Protein AF-A0A023SHE6-F1 (afdb_monomer_lite)

Foldseek 3Di:
DVVVVVVVVVVVVVVVPDPQDPVNLCVDPVNPVVVVVVVVLVCLVVVLCVVVCLVCQLVVCVVVVNPCSPVVSVVVVVVVVVVVVVCVVVCVVPPPVRSSVVVSVVSVVVVVVVVVVVD

Organism: NCBI:txid357696

pLDDT: mean 72.53, std 8.0, range [48.19, 88.25]

Secondary structure (DSSP, 8-state):
--HHHHHHHHHHHHHHS----HHHHHH-HHHHHHHHHHHHHHHHHHHTTHHHHHHHHHHHHHHTT-S-HHHHHHHHHHHHHHHHHHHHHHHHHH-HHHHHHHHHHHHHHHHHHHHHHH-

Radius of gyration: 20.84 Å; chains: 1; bounding box: 63×29×51 Å

Sequence (119 aa):
SSDLQEMKEESRQMMREKKVTIMELFRSPMYRQPILIAIVLQLSQQLSGINAVFYYSTSIFEKSGVEQPVYATIGSGVVNTAFTVVSLFVVERAGCRTLHLIGLAGMAGCAILMTKSLV

Structure (mmCIF, N/CA/C/O backbone):
data_AF-A0A023SHE6-F1
#
_entry.id   AF-A0A023SHE6-F1
#
loop_
_atom_site.group_PDB
_atom_site.id
_atom_site.type_symbol
_atom_site.label_atom_id
_atom_site.label_alt_id
_atom_site.label_comp_id
_atom_site.label_asym_id
_atom_site.label_entity_id
_atom_site.label_seq_id
_atom_site.pdbx_PDB_ins_code
_atom_site.Cartn_x
_atom_site.Cartn_y
_atom_site.Cartn_z
_atom_site.occupancy
_atom_site.B_iso_or_equiv
_atom_site.auth_seq_id
_atom_site.auth_comp_id
_atom_site.auth_asym_id
_atom_site.auth_atom_id
_atom_site.pdbx_PDB_model_num
ATOM 1 N N . SER A 1 1 ? -37.456 -6.192 -0.143 1.00 62.12 1 SER A N 1
ATOM 2 C CA . SER A 1 1 ? -38.130 -5.158 0.686 1.00 62.12 1 SER A CA 1
ATOM 3 C C . SER A 1 1 ? -37.610 -5.130 2.119 1.00 62.12 1 SER A C 1
ATOM 5 O O . SER A 1 1 ? -37.743 -4.091 2.752 1.00 62.12 1 SER A O 1
ATOM 7 N N . SER A 1 2 ? -36.973 -6.207 2.591 1.00 74.69 2 SER A N 1
ATOM 8 C CA . SER A 1 2 ? -36.309 -6.314 3.896 1.00 74.69 2 SER A CA 1
ATOM 9 C C . SER A 1 2 ? -34.957 -5.581 3.946 1.00 74.69 2 SER A C 1
ATOM 11 O O . SER A 1 2 ? -34.738 -4.790 4.854 1.00 74.69 2 SER A O 1
ATOM 13 N N . ASP A 1 3 ? -34.120 -5.703 2.909 1.00 79.31 3 ASP A N 1
ATOM 14 C CA . ASP A 1 3 ? -32.785 -5.065 2.843 1.00 79.31 3 ASP A CA 1
ATOM 15 C C . ASP A 1 3 ? -32.865 -3.531 2.882 1.00 79.31 3 ASP A C 1
ATOM 17 O O . ASP A 1 3 ? -32.036 -2.840 3.468 1.00 79.31 3 ASP A O 1
ATOM 21 N N . LEU A 1 4 ? -33.925 -2.973 2.284 1.00 80.31 4 LEU A N 1
ATOM 22 C CA . LEU A 1 4 ? -34.163 -1.530 2.270 1.00 80.31 4 LEU A CA 1
ATOM 23 C C . LEU A 1 4 ? -34.601 -0.997 3.644 1.00 80.31 4 LEU A C 1
ATOM 25 O O . LEU A 1 4 ? -34.385 0.179 3.946 1.00 80.31 4 LEU A O 1
ATOM 29 N N . GLN A 1 5 ? -35.242 -1.834 4.465 1.00 85.06 5 GLN A N 1
ATOM 30 C CA . GLN A 1 5 ? -35.559 -1.500 5.854 1.00 85.06 5 GLN A CA 1
ATOM 31 C C . GLN A 1 5 ? -34.310 -1.598 6.732 1.00 85.06 5 GLN A C 1
ATOM 33 O O . GLN A 1 5 ? -34.071 -0.675 7.509 1.00 85.06 5 GLN A O 1
ATOM 38 N N . GLU A 1 6 ? -33.482 -2.620 6.518 1.00 82.94 6 GLU A N 1
ATOM 39 C CA . GLU A 1 6 ? -32.222 -2.843 7.232 1.00 82.94 6 GLU A CA 1
ATOM 40 C C . GLU A 1 6 ? -31.217 -1.704 6.984 1.00 82.94 6 GLU A C 1
ATOM 42 O O . GLU A 1 6 ? -30.786 -1.047 7.930 1.00 82.94 6 GLU A O 1
ATOM 47 N N . MET A 1 7 ? -30.984 -1.311 5.723 1.00 73.44 7 MET A N 1
ATOM 48 C CA . MET A 1 7 ? -30.141 -0.147 5.383 1.00 73.44 7 MET A CA 1
ATOM 49 C C . MET A 1 7 ? -30.654 1.168 5.998 1.00 73.44 7 MET A C 1
ATOM 51 O O . MET A 1 7 ? -29.872 2.059 6.352 1.00 73.44 7 MET A O 1
ATOM 55 N N . LYS A 1 8 ? -31.982 1.325 6.124 1.00 81.50 8 LYS A N 1
ATOM 56 C CA . LYS A 1 8 ? -32.604 2.492 6.776 1.00 81.50 8 LYS A CA 1
ATOM 57 C C . LYS A 1 8 ? -32.432 2.465 8.292 1.00 81.50 8 LYS A C 1
ATOM 59 O O . LYS A 1 8 ? -32.378 3.528 8.911 1.00 81.50 8 LYS A O 1
ATOM 64 N N . GLU A 1 9 ? -32.403 1.289 8.901 1.00 81.88 9 GLU A N 1
ATOM 65 C CA . GLU A 1 9 ? -32.169 1.108 10.332 1.00 81.88 9 GLU A CA 1
ATOM 66 C C . GLU A 1 9 ? -30.702 1.312 10.696 1.00 81.88 9 GLU A C 1
ATOM 68 O O . GLU A 1 9 ? -30.439 2.102 11.602 1.00 81.88 9 GLU A O 1
ATOM 73 N N . GLU A 1 10 ? -29.763 0.762 9.925 1.00 73.25 10 GLU A N 1
ATOM 74 C CA . GLU A 1 10 ? -28.329 1.041 10.070 1.00 73.25 10 GLU A CA 1
ATOM 75 C C . GLU A 1 10 ? -28.020 2.530 9.867 1.00 73.25 10 GLU A C 1
ATOM 77 O O . GLU A 1 10 ? -27.338 3.146 10.685 1.00 73.25 10 GLU A O 1
ATOM 82 N N . SER A 1 11 ? -28.603 3.169 8.842 1.00 68.25 11 SER A N 1
ATOM 83 C CA . SER A 1 11 ? -28.448 4.618 8.627 1.00 68.25 11 SER A CA 1
ATOM 84 C C . SER A 1 11 ? -29.000 5.444 9.794 1.00 68.25 11 SER A C 1
ATOM 86 O O . SER A 1 11 ? -28.421 6.464 10.166 1.00 68.25 11 SER A O 1
ATOM 88 N N . ARG A 1 12 ? -30.112 5.014 10.409 1.00 73.94 12 ARG A N 1
ATOM 89 C CA . ARG A 1 12 ? -30.675 5.664 11.605 1.00 73.94 12 ARG A CA 1
ATOM 90 C C . ARG A 1 12 ? -29.832 5.433 12.854 1.00 73.94 12 ARG A C 1
ATOM 92 O O . ARG A 1 12 ? -29.779 6.327 13.697 1.00 73.94 12 ARG A O 1
ATOM 99 N N . GLN A 1 13 ? -29.182 4.280 12.978 1.00 68.75 13 GLN A N 1
ATOM 100 C CA . GLN A 1 13 ? -28.222 4.012 14.047 1.00 68.75 13 GLN A CA 1
ATOM 101 C C . GLN A 1 13 ? -26.961 4.868 13.874 1.00 68.75 13 GLN A C 1
ATOM 103 O O . GLN A 1 13 ? -26.589 5.562 14.817 1.00 68.75 13 GLN A O 1
ATOM 108 N N . MET A 1 14 ? -26.404 4.961 12.662 1.00 60.12 14 MET A N 1
ATOM 109 C CA . MET A 1 14 ? -25.284 5.861 12.346 1.00 60.12 14 MET A CA 1
ATOM 110 C C . MET A 1 14 ? -25.621 7.340 12.585 1.00 60.12 14 MET A C 1
ATOM 112 O O . MET A 1 14 ? -24.760 8.111 12.996 1.00 60.12 14 MET A O 1
ATOM 116 N N . MET A 1 15 ? -26.876 7.752 12.367 1.00 61.75 15 MET A N 1
ATOM 117 C CA . MET A 1 15 ? -27.341 9.110 12.688 1.00 61.75 15 MET A CA 1
ATOM 118 C C . MET A 1 15 ? -27.571 9.346 14.192 1.00 61.75 15 MET A C 1
ATOM 120 O O . MET A 1 15 ? -27.604 10.501 14.619 1.00 61.75 15 MET A O 1
ATOM 124 N N . ARG A 1 16 ? -27.749 8.286 14.999 1.00 62.62 16 ARG A N 1
ATOM 125 C CA . ARG A 1 16 ? -27.849 8.371 16.470 1.00 62.62 16 ARG A CA 1
ATOM 126 C C . ARG A 1 16 ? -26.487 8.346 17.153 1.00 62.62 16 ARG A C 1
ATOM 128 O O . ARG A 1 16 ? -26.375 8.884 18.255 1.00 62.62 16 ARG A O 1
ATOM 135 N N . GLU A 1 17 ? -25.471 7.757 16.531 1.00 65.06 17 GLU A N 1
ATOM 136 C CA . GLU A 1 17 ? -24.106 7.870 17.028 1.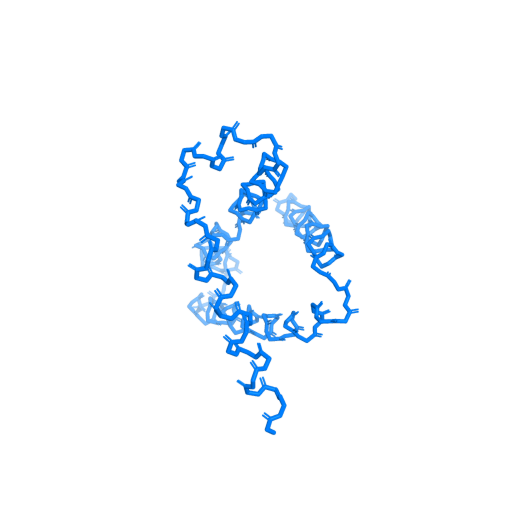00 65.06 17 GLU A CA 1
ATOM 137 C C . GLU A 1 17 ? -23.614 9.312 16.86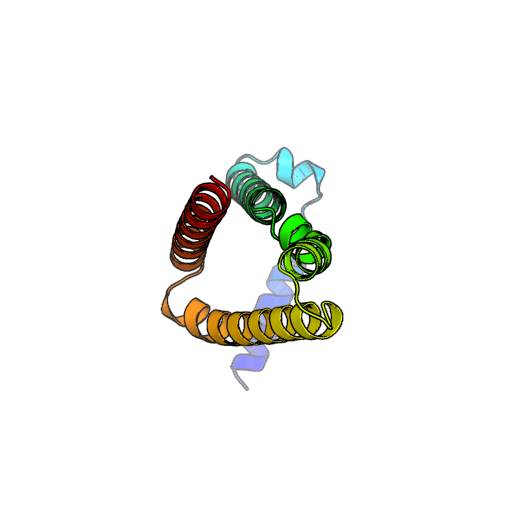8 1.00 65.06 17 GLU A C 1
ATOM 139 O O . GLU A 1 17 ? -23.655 9.909 15.790 1.00 65.06 17 GLU A O 1
ATOM 144 N N . LYS A 1 18 ? -23.173 9.918 17.975 1.00 63.72 18 LYS A N 1
ATOM 145 C CA . LYS A 1 18 ? -22.564 11.250 17.928 1.00 63.72 18 LYS A CA 1
ATOM 146 C C . LYS A 1 18 ? -21.359 11.189 16.995 1.00 63.72 18 LYS A C 1
ATOM 148 O O . LYS A 1 18 ? -20.461 10.382 17.216 1.00 63.72 18 LYS A O 1
ATOM 153 N N . LYS A 1 19 ? -21.321 12.076 15.993 1.00 60.50 19 LYS A N 1
ATOM 154 C CA . LYS A 1 19 ? -20.136 12.271 15.150 1.00 60.50 19 LYS A CA 1
ATOM 155 C C . LYS A 1 19 ? -18.938 12.533 16.057 1.00 60.50 19 LYS A C 1
ATOM 157 O O . LYS A 1 19 ? -18.866 13.583 16.692 1.00 60.50 19 LYS A O 1
ATOM 162 N N . VAL A 1 20 ? -18.040 11.558 16.135 1.00 66.44 20 VAL A N 1
ATOM 163 C CA . VAL A 1 20 ? -16.854 11.638 16.983 1.00 66.44 20 VAL A CA 1
ATOM 164 C C . VAL A 1 20 ? -15.960 12.739 16.430 1.00 66.44 20 VAL A C 1
ATOM 166 O O . VAL A 1 20 ? -15.620 12.751 15.245 1.00 66.44 20 VAL A O 1
ATOM 169 N N . THR A 1 21 ? -15.599 13.696 17.276 1.00 77.50 21 THR A N 1
ATOM 170 C CA . THR A 1 21 ? -14.729 14.801 16.855 1.00 77.50 21 THR A CA 1
ATOM 171 C C . THR A 1 21 ? -13.289 14.295 16.722 1.00 77.50 21 THR A C 1
ATOM 173 O O . THR A 1 21 ? -12.880 13.405 17.465 1.00 77.50 21 THR A O 1
ATOM 176 N N . ILE A 1 22 ? -12.471 14.883 15.836 1.00 73.12 22 ILE A N 1
ATOM 177 C CA . ILE A 1 22 ? -11.055 14.490 15.650 1.00 73.12 22 ILE A CA 1
ATOM 178 C C . ILE A 1 22 ? -10.310 14.439 16.998 1.00 73.12 22 ILE A C 1
ATOM 180 O O . ILE A 1 22 ? -9.567 13.498 17.263 1.00 73.12 22 ILE A O 1
ATOM 184 N N . MET A 1 23 ? -10.572 15.397 17.897 1.00 70.69 23 MET A N 1
ATOM 185 C CA . MET A 1 23 ? -10.006 15.397 19.252 1.00 70.69 23 MET A CA 1
ATOM 186 C C . MET A 1 23 ? -10.480 14.231 20.135 1.00 70.69 23 MET A C 1
ATOM 188 O O . MET A 1 23 ? -9.695 13.715 20.928 1.00 70.69 23 MET A O 1
ATOM 192 N N . GLU A 1 24 ? -11.737 13.801 20.021 1.00 70.31 24 GLU A N 1
ATOM 193 C CA . GLU A 1 24 ? -12.281 12.674 20.796 1.00 70.31 24 GLU A CA 1
ATOM 194 C C . GLU A 1 24 ? -11.712 11.334 20.329 1.00 70.31 24 GLU A C 1
ATOM 196 O O . GLU A 1 24 ? -11.518 10.431 21.144 1.00 70.31 24 GLU A O 1
ATOM 201 N N . LEU A 1 25 ? -11.360 11.238 19.046 1.00 68.44 25 LEU A N 1
ATOM 202 C CA . LEU A 1 25 ? -10.684 10.084 18.463 1.00 68.44 25 LEU A CA 1
ATOM 203 C C . LEU A 1 25 ? -9.334 9.839 19.178 1.00 68.44 25 LEU A C 1
ATOM 205 O O . LEU A 1 25 ? -9.077 8.744 19.669 1.00 68.44 25 LEU A O 1
ATOM 209 N N . PHE A 1 26 ? -8.500 10.872 19.351 1.00 69.31 26 PHE A N 1
ATOM 210 C CA . PHE A 1 26 ? -7.203 10.738 20.042 1.00 69.31 26 PHE A CA 1
ATOM 211 C C . PHE A 1 26 ? -7.310 10.609 21.572 1.00 69.31 26 PHE A C 1
ATOM 213 O O . PHE A 1 26 ? -6.408 10.056 22.220 1.00 69.31 26 PHE A O 1
ATOM 220 N N . ARG A 1 27 ? -8.392 11.132 22.162 1.00 71.50 27 ARG A N 1
ATOM 221 C CA . ARG A 1 27 ? -8.594 11.188 23.618 1.00 71.50 27 ARG A CA 1
ATOM 222 C C . ARG A 1 27 ? -9.252 9.926 24.179 1.00 71.50 27 ARG A C 1
ATOM 224 O O . ARG A 1 27 ? -8.976 9.569 25.321 1.00 71.50 27 ARG A O 1
ATOM 231 N N . SER A 1 28 ? -10.081 9.242 23.393 1.00 71.94 28 SER A N 1
ATOM 232 C CA . SER A 1 28 ? -10.768 8.025 23.824 1.00 71.94 28 SER A CA 1
ATOM 233 C C . SER A 1 28 ? -9.858 6.791 23.722 1.00 71.94 28 SER A C 1
ATOM 235 O O . SER A 1 28 ? -9.353 6.486 22.637 1.00 71.94 28 SER A O 1
ATOM 237 N N . PRO A 1 29 ? -9.674 6.014 24.806 1.00 69.62 29 PRO A N 1
ATOM 238 C CA . PRO A 1 29 ? -8.865 4.794 24.780 1.00 69.62 29 PRO A CA 1
ATOM 239 C C . PRO A 1 29 ? -9.428 3.720 23.838 1.00 69.62 29 PRO A C 1
ATOM 241 O O . PRO A 1 29 ? -8.656 2.926 23.307 1.00 69.62 29 PRO A O 1
ATOM 244 N N . MET A 1 30 ? -10.737 3.745 23.564 1.00 72.25 30 MET A N 1
ATOM 245 C CA . MET A 1 30 ? -11.404 2.835 22.625 1.00 72.25 30 MET A CA 1
ATOM 246 C C . MET A 1 30 ? -10.990 3.082 21.164 1.00 72.25 30 MET A C 1
ATOM 248 O O . MET A 1 30 ? -10.927 2.143 20.376 1.00 72.25 30 MET A O 1
ATOM 252 N N . TYR A 1 31 ? -10.655 4.326 20.803 1.00 72.19 31 TYR A N 1
ATOM 253 C CA . TYR A 1 31 ? -10.317 4.707 19.424 1.00 72.19 31 TYR A CA 1
ATOM 254 C C . TYR A 1 31 ? -8.809 4.799 19.160 1.00 72.19 31 TYR A C 1
ATOM 256 O O . TYR A 1 31 ? -8.381 4.870 18.009 1.00 72.19 31 TYR A O 1
ATOM 264 N N . ARG A 1 32 ? -7.973 4.719 20.202 1.00 74.50 32 ARG A N 1
ATOM 265 C CA . ARG A 1 32 ? -6.510 4.795 20.073 1.00 74.50 32 ARG A CA 1
ATOM 266 C C . ARG A 1 32 ? -5.907 3.676 19.230 1.00 74.50 32 ARG A C 1
ATOM 268 O O . ARG A 1 32 ? -5.071 3.956 18.378 1.00 74.50 32 ARG A O 1
ATOM 275 N N . GLN A 1 33 ? -6.318 2.427 19.453 1.00 71.50 33 GLN A N 1
ATOM 276 C CA . GLN A 1 33 ? -5.825 1.289 18.670 1.00 71.50 33 GLN A CA 1
ATOM 277 C C . GLN A 1 33 ? -6.197 1.384 17.179 1.00 71.50 33 GLN A C 1
ATOM 279 O O . GLN A 1 33 ? -5.284 1.297 16.356 1.00 71.50 33 GLN A O 1
ATOM 284 N N . PRO A 1 34 ? -7.470 1.609 16.791 1.00 76.81 34 PRO A N 1
ATOM 285 C CA . PRO A 1 34 ? -7.821 1.729 15.377 1.00 76.81 34 PRO A CA 1
ATOM 286 C C . PRO A 1 34 ? -7.196 2.959 14.706 1.00 76.81 34 PRO A C 1
ATOM 288 O O . PRO A 1 34 ? -6.751 2.847 13.567 1.00 76.81 34 PRO A O 1
ATOM 291 N N . ILE A 1 35 ? -7.061 4.097 15.400 1.00 81.12 35 ILE A N 1
ATOM 292 C CA . ILE A 1 35 ? -6.329 5.262 14.871 1.00 81.12 35 ILE A CA 1
ATOM 293 C C . ILE A 1 35 ? -4.862 4.943 14.637 1.00 81.12 35 ILE A C 1
ATOM 295 O O . ILE A 1 35 ? -4.327 5.293 13.592 1.00 81.12 35 ILE A O 1
ATOM 299 N N . LEU A 1 36 ? -4.197 4.307 15.603 1.00 78.62 36 LEU A N 1
ATOM 300 C CA . LEU A 1 36 ? -2.781 3.985 15.476 1.00 78.62 36 LEU A CA 1
ATOM 301 C C . LEU A 1 36 ? -2.563 3.047 14.290 1.00 78.62 36 LEU A C 1
ATOM 303 O O . LEU A 1 36 ? -1.668 3.290 13.488 1.00 78.62 36 LEU A O 1
ATOM 307 N N . ILE A 1 37 ? -3.424 2.040 14.127 1.00 78.81 37 ILE A N 1
ATOM 308 C CA . ILE A 1 37 ? -3.405 1.161 12.956 1.00 78.81 37 ILE A CA 1
ATOM 309 C C . ILE A 1 37 ? -3.623 1.977 11.676 1.00 78.81 37 ILE A C 1
ATOM 311 O O . ILE A 1 37 ? -2.824 1.851 10.758 1.00 78.81 37 ILE A O 1
ATOM 315 N N . ALA A 1 38 ? -4.631 2.850 11.610 1.00 79.75 38 ALA A N 1
ATOM 316 C CA . ALA A 1 38 ? -4.892 3.672 10.426 1.00 79.75 38 ALA A CA 1
ATOM 317 C C . ALA A 1 38 ? -3.708 4.587 10.064 1.00 79.75 38 ALA A C 1
ATOM 319 O O . ALA A 1 38 ? -3.314 4.652 8.902 1.00 79.75 38 ALA A O 1
ATOM 320 N N . ILE A 1 39 ? -3.097 5.244 11.054 1.00 82.81 39 ILE A N 1
ATOM 321 C CA . ILE A 1 39 ? -1.915 6.093 10.863 1.00 82.81 39 ILE A CA 1
ATOM 322 C C . ILE A 1 39 ? -0.740 5.255 10.362 1.00 82.81 39 ILE A C 1
ATOM 324 O O . ILE A 1 39 ? -0.117 5.621 9.371 1.00 82.81 39 ILE A O 1
ATOM 328 N N . VAL A 1 40 ? -0.446 4.125 11.010 1.00 80.38 40 VAL A N 1
ATOM 329 C CA . VAL A 1 40 ? 0.657 3.243 10.609 1.00 80.38 40 VAL A CA 1
ATOM 330 C C . VAL A 1 40 ? 0.428 2.696 9.202 1.00 80.38 40 VAL A C 1
ATOM 332 O O . VAL A 1 40 ? 1.349 2.744 8.401 1.00 80.38 40 VAL A O 1
ATOM 335 N N . LEU A 1 41 ? -0.789 2.269 8.856 1.00 79.12 41 LEU A N 1
ATOM 336 C CA . LEU A 1 41 ? -1.135 1.809 7.506 1.00 79.12 41 LEU A CA 1
ATOM 337 C C . LEU A 1 41 ? -0.914 2.905 6.455 1.00 79.12 41 LEU A C 1
ATOM 339 O O . LEU A 1 41 ? -0.342 2.639 5.395 1.00 79.12 41 LEU A O 1
ATOM 343 N N . GLN A 1 42 ? -1.336 4.138 6.746 1.00 80.56 42 GLN A N 1
ATOM 344 C CA . GLN A 1 42 ? -1.177 5.260 5.823 1.00 80.56 42 GLN A CA 1
ATOM 345 C C . GLN A 1 42 ? 0.296 5.654 5.659 1.00 80.56 42 GLN A C 1
ATOM 347 O O . GLN A 1 42 ? 0.745 5.944 4.548 1.00 80.56 42 GLN A O 1
ATOM 352 N N . LEU A 1 43 ? 1.061 5.623 6.753 1.00 80.81 43 LEU A N 1
ATOM 353 C CA . LEU A 1 43 ? 2.503 5.838 6.730 1.00 80.81 43 LEU A CA 1
ATOM 354 C C . LEU A 1 43 ? 3.211 4.726 5.956 1.00 80.81 43 LEU A C 1
ATOM 356 O O . LEU A 1 43 ? 4.040 5.036 5.111 1.00 80.81 43 LEU A O 1
ATOM 360 N N . SER A 1 44 ? 2.863 3.456 6.172 1.00 74.75 44 SER A N 1
ATOM 361 C CA . SER A 1 44 ? 3.427 2.319 5.438 1.00 74.75 44 SER A CA 1
ATOM 362 C C . SER A 1 44 ? 3.181 2.426 3.934 1.00 74.75 44 SER A C 1
ATOM 364 O O . SER A 1 44 ? 4.090 2.137 3.162 1.00 74.75 44 SER A O 1
ATOM 366 N N . GLN A 1 45 ? 2.009 2.903 3.501 1.00 72.06 45 GLN A N 1
ATOM 367 C CA . GLN A 1 45 ? 1.755 3.161 2.078 1.00 72.06 45 GLN A CA 1
ATOM 368 C C . GLN A 1 45 ? 2.680 4.237 1.499 1.00 72.06 45 GLN A C 1
ATOM 370 O O . GLN A 1 45 ? 3.271 4.029 0.440 1.00 72.06 45 GLN A O 1
ATOM 375 N N . GLN A 1 46 ? 2.845 5.374 2.182 1.00 72.12 46 GLN A N 1
ATOM 376 C CA . GLN A 1 46 ? 3.714 6.447 1.681 1.00 72.12 46 GLN A CA 1
ATOM 377 C C . GLN A 1 46 ? 5.203 6.076 1.754 1.00 72.12 46 GLN A C 1
ATOM 379 O O . GLN A 1 46 ? 5.950 6.307 0.803 1.00 72.12 46 GLN A O 1
ATOM 384 N N . LEU A 1 47 ? 5.629 5.459 2.859 1.00 73.81 47 LEU A N 1
ATOM 385 C CA . LEU A 1 47 ? 7.011 5.043 3.107 1.00 73.81 47 LEU A CA 1
ATOM 386 C C . LEU A 1 47 ? 7.438 3.838 2.272 1.00 73.81 47 LEU A C 1
ATOM 388 O O . LEU A 1 47 ? 8.634 3.631 2.093 1.00 73.81 47 LEU A O 1
ATOM 392 N N . SER A 1 48 ? 6.497 3.082 1.700 1.00 72.44 48 SER A N 1
ATOM 393 C CA . SER A 1 48 ? 6.821 2.042 0.723 1.00 72.44 48 SER A CA 1
ATOM 394 C C . SER A 1 48 ? 7.536 2.588 -0.520 1.00 72.44 48 SER A C 1
ATOM 396 O O . SER A 1 48 ? 8.028 1.809 -1.334 1.00 72.44 48 SER A O 1
ATOM 398 N N . GLY A 1 49 ? 7.561 3.909 -0.713 1.00 66.75 49 GLY A N 1
ATOM 399 C CA . GLY A 1 49 ? 8.270 4.520 -1.827 1.00 66.75 49 GLY A CA 1
ATOM 400 C C . GLY A 1 49 ? 7.542 4.367 -3.157 1.00 66.75 49 GLY A C 1
ATOM 401 O O . GLY A 1 49 ? 8.126 4.686 -4.184 1.00 66.75 49 GLY A O 1
ATOM 402 N N . ILE A 1 50 ? 6.267 3.952 -3.161 1.00 71.19 50 ILE A N 1
ATOM 403 C CA . ILE A 1 50 ? 5.455 3.844 -4.382 1.00 71.19 50 ILE A CA 1
ATOM 404 C C . ILE A 1 50 ? 5.449 5.173 -5.153 1.00 71.19 50 ILE A C 1
ATOM 406 O O . ILE A 1 50 ? 5.639 5.188 -6.363 1.00 71.19 50 ILE A O 1
ATOM 410 N N . ASN A 1 51 ? 5.357 6.303 -4.444 1.00 69.44 51 ASN A N 1
ATOM 411 C CA . ASN A 1 51 ? 5.409 7.634 -5.050 1.00 69.44 51 ASN A CA 1
ATOM 412 C C . ASN A 1 51 ? 6.774 7.929 -5.680 1.00 69.44 51 ASN A C 1
ATOM 414 O O . ASN A 1 51 ? 6.830 8.514 -6.756 1.00 69.44 51 ASN A O 1
ATOM 418 N N . ALA A 1 52 ? 7.868 7.497 -5.045 1.00 67.12 52 ALA A N 1
ATOM 419 C CA . ALA A 1 52 ? 9.208 7.629 -5.605 1.00 67.12 52 ALA A CA 1
ATOM 420 C C . ALA A 1 52 ? 9.389 6.718 -6.826 1.00 67.12 52 ALA A C 1
ATOM 422 O O . ALA A 1 52 ? 9.948 7.162 -7.819 1.00 67.12 52 ALA A O 1
ATOM 423 N N . VAL A 1 53 ? 8.862 5.490 -6.799 1.00 68.19 53 VAL A N 1
ATOM 424 C CA . VAL A 1 53 ? 8.857 4.580 -7.953 1.00 68.19 53 VAL A CA 1
ATOM 425 C C . VAL A 1 53 ? 8.061 5.184 -9.105 1.00 68.19 53 VAL A C 1
ATOM 427 O O . VAL A 1 53 ? 8.566 5.211 -10.216 1.00 68.19 53 VAL A O 1
ATOM 430 N N . PHE A 1 54 ? 6.869 5.737 -8.871 1.00 69.31 54 PHE A N 1
ATOM 431 C CA . PHE A 1 54 ? 6.101 6.401 -9.927 1.00 69.31 54 PHE A CA 1
ATOM 432 C C . PHE A 1 54 ? 6.848 7.606 -10.510 1.00 69.31 54 PHE A C 1
ATOM 434 O O . PHE A 1 54 ? 6.981 7.690 -11.730 1.00 69.31 54 PHE A O 1
ATOM 441 N N . TYR A 1 55 ? 7.396 8.485 -9.664 1.00 67.56 55 TYR A N 1
ATOM 442 C CA . TYR A 1 55 ? 8.124 9.680 -10.108 1.00 67.56 55 TYR A CA 1
ATOM 443 C C . TYR A 1 55 ? 9.436 9.364 -10.830 1.00 67.56 55 TYR A C 1
ATOM 445 O O . TYR A 1 55 ? 9.733 9.964 -11.860 1.00 67.56 55 TYR A O 1
ATOM 453 N N . TYR A 1 56 ? 10.224 8.433 -10.295 1.00 66.38 56 TYR A N 1
ATOM 454 C CA . TYR A 1 56 ? 11.538 8.092 -10.832 1.00 66.38 56 TYR A CA 1
ATOM 455 C C . TYR A 1 56 ? 11.503 6.942 -11.838 1.00 66.38 56 TYR A C 1
ATOM 457 O O . TYR A 1 56 ? 12.524 6.718 -12.480 1.00 66.38 56 TYR A O 1
ATOM 465 N N . SER A 1 57 ? 10.375 6.244 -12.036 1.00 63.81 57 SER A N 1
ATOM 466 C CA . SER A 1 57 ? 10.260 5.177 -13.047 1.00 63.81 57 SER A CA 1
ATOM 467 C C . SER A 1 57 ? 10.705 5.675 -14.416 1.00 63.81 57 SER A C 1
ATOM 469 O O . SER A 1 57 ? 11.545 5.048 -15.051 1.00 63.81 57 SER A O 1
ATOM 471 N N . THR A 1 58 ? 10.238 6.857 -14.814 1.00 60.19 58 THR A N 1
ATOM 472 C CA . THR A 1 58 ? 10.579 7.504 -16.080 1.00 60.19 58 THR A CA 1
ATOM 473 C C . THR A 1 58 ? 12.091 7.726 -16.202 1.00 60.19 58 THR A C 1
ATOM 475 O O . THR A 1 58 ? 12.680 7.316 -17.196 1.00 60.19 58 THR A O 1
ATOM 478 N N . SER A 1 59 ? 12.750 8.265 -15.165 1.00 60.25 59 SER A N 1
ATOM 479 C CA . SER A 1 59 ? 14.210 8.471 -15.156 1.00 60.25 59 SER A CA 1
ATOM 480 C C . SER A 1 59 ? 15.029 7.178 -15.021 1.00 60.25 59 SER A C 1
ATOM 482 O O . SER A 1 59 ? 16.162 7.128 -15.494 1.00 60.25 59 SER A O 1
ATOM 484 N N . ILE A 1 60 ? 14.500 6.126 -14.386 1.00 64.06 60 ILE A N 1
ATOM 485 C CA . ILE A 1 60 ? 15.140 4.799 -14.305 1.00 64.06 60 ILE A CA 1
ATOM 486 C C . ILE A 1 60 ? 15.082 4.102 -15.671 1.00 64.06 60 ILE A C 1
ATOM 488 O O . ILE A 1 60 ? 16.080 3.526 -16.111 1.00 64.06 60 ILE A O 1
ATOM 492 N N . PHE A 1 61 ? 13.942 4.187 -16.363 1.00 62.56 61 PHE A N 1
ATOM 493 C CA . PHE A 1 61 ? 13.780 3.652 -17.715 1.00 62.56 61 PHE A CA 1
ATOM 494 C C . PHE A 1 61 ? 14.602 4.435 -18.744 1.00 62.56 61 PHE A C 1
ATOM 496 O O . PHE A 1 61 ? 15.220 3.826 -19.614 1.00 62.56 61 PHE A O 1
ATOM 503 N N . GLU A 1 62 ? 14.700 5.756 -18.591 1.00 62.91 62 GLU A N 1
ATOM 504 C CA . GLU A 1 62 ? 15.566 6.614 -19.407 1.00 62.91 62 GLU A CA 1
ATOM 505 C C . GLU A 1 62 ? 17.054 6.271 -19.213 1.00 62.91 62 GLU A C 1
ATOM 507 O O . GLU A 1 62 ? 17.778 6.080 -20.188 1.00 62.91 62 GLU A O 1
ATOM 512 N N . LYS A 1 63 ? 17.508 6.064 -17.965 1.00 59.28 63 LYS A N 1
ATOM 513 C CA . LYS A 1 63 ? 18.879 5.596 -17.674 1.00 59.28 63 LYS A CA 1
ATOM 514 C C . LYS A 1 63 ? 19.170 4.173 -18.163 1.00 59.28 63 LYS A C 1
ATOM 516 O O . LYS A 1 63 ? 20.333 3.853 -18.384 1.00 59.28 63 LYS A O 1
ATOM 521 N N . SER A 1 64 ? 18.147 3.336 -18.334 1.00 56.16 64 SER A N 1
ATOM 522 C CA . SER A 1 64 ? 18.284 1.968 -18.861 1.00 56.16 64 SER A CA 1
ATOM 523 C C . SER A 1 64 ? 18.289 1.901 -20.396 1.00 56.16 64 SER A C 1
ATOM 525 O O . SER A 1 64 ? 18.341 0.807 -20.950 1.00 56.16 64 SER A O 1
ATOM 527 N N . GLY A 1 65 ? 18.250 3.045 -21.093 1.00 54.16 65 GLY A N 1
ATOM 528 C CA . GLY A 1 65 ? 18.356 3.108 -22.555 1.00 54.16 65 GLY A CA 1
ATOM 529 C C . GLY A 1 65 ? 17.048 2.846 -23.307 1.00 54.16 65 GLY A 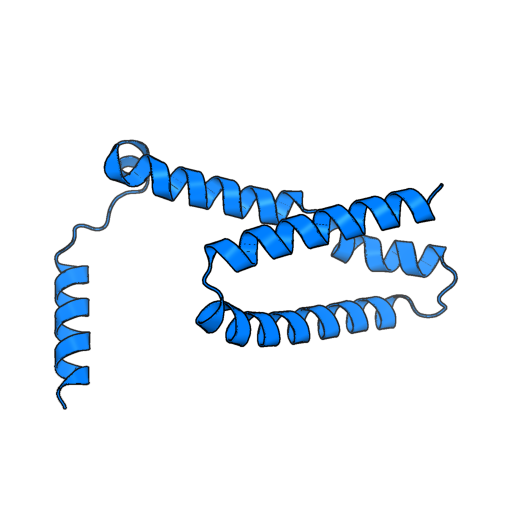C 1
ATOM 530 O O . GLY A 1 65 ? 17.084 2.518 -24.490 1.00 54.16 65 GLY A O 1
ATOM 531 N N . VAL A 1 66 ? 15.890 2.974 -22.649 1.00 56.38 66 VAL A N 1
ATOM 532 C CA . VAL A 1 66 ? 14.583 2.847 -23.311 1.00 56.38 66 VAL A CA 1
ATOM 533 C C . VAL A 1 66 ? 14.284 4.138 -24.080 1.00 56.38 66 VAL A C 1
ATOM 535 O O . VAL A 1 66 ? 14.112 5.190 -23.471 1.00 56.38 66 VAL A O 1
ATOM 538 N N . GLU A 1 67 ? 14.173 4.059 -25.410 1.00 56.28 67 GLU A N 1
ATOM 539 C CA . GLU A 1 67 ? 13.969 5.212 -26.314 1.00 56.28 67 GLU A CA 1
ATOM 540 C C . GLU A 1 67 ? 12.695 6.033 -26.023 1.00 56.28 67 GLU A C 1
ATOM 542 O O . GLU A 1 67 ? 12.573 7.176 -26.462 1.00 56.28 67 GLU A O 1
ATOM 547 N N . GLN A 1 68 ? 11.730 5.469 -25.286 1.00 59.28 68 GLN A N 1
ATOM 548 C CA . GLN A 1 68 ? 10.441 6.099 -24.997 1.00 59.28 68 GLN A CA 1
ATOM 549 C C . GLN A 1 68 ? 9.976 5.861 -23.544 1.00 59.28 68 GLN A C 1
ATOM 551 O O . GLN A 1 68 ? 9.069 5.061 -23.289 1.00 59.28 68 GLN A O 1
ATOM 556 N N . PRO A 1 69 ? 10.542 6.582 -22.562 1.00 60.53 69 PRO A N 1
ATOM 557 C CA . PRO A 1 69 ? 10.251 6.376 -21.141 1.00 60.53 69 PRO A CA 1
ATOM 558 C C . PRO A 1 69 ? 8.787 6.680 -20.767 1.00 60.53 69 PRO A C 1
ATOM 560 O O . PRO A 1 69 ? 8.255 6.097 -19.827 1.00 60.53 69 PRO A O 1
ATOM 563 N N . VAL A 1 70 ? 8.088 7.506 -21.555 1.00 65.00 70 VAL A N 1
ATOM 564 C CA . VAL A 1 70 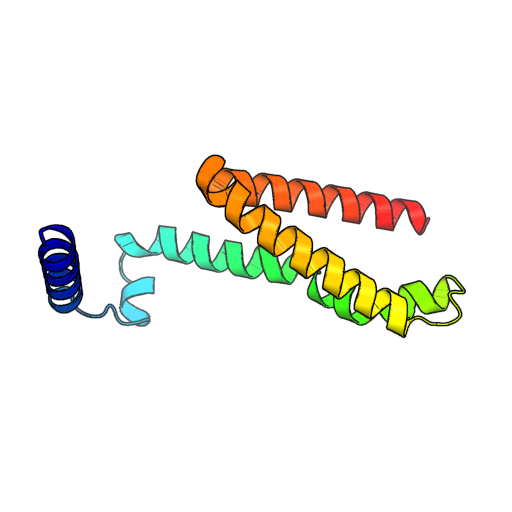? 6.660 7.824 -21.363 1.00 65.00 70 VAL A CA 1
ATOM 565 C C . VAL A 1 70 ? 5.762 6.590 -21.527 1.00 65.00 70 VAL A C 1
ATOM 567 O O . VAL A 1 70 ? 4.829 6.404 -20.747 1.00 65.00 70 VAL A O 1
ATOM 570 N N . TYR A 1 71 ? 6.048 5.710 -22.494 1.00 66.12 71 TYR A N 1
ATOM 571 C CA . TYR A 1 71 ? 5.257 4.488 -22.699 1.00 66.12 71 TYR A CA 1
ATOM 572 C C . TYR A 1 71 ? 5.478 3.476 -21.570 1.00 66.12 71 TYR A C 1
ATOM 574 O O . TYR A 1 71 ? 4.544 2.773 -21.186 1.00 66.12 71 TYR A O 1
ATOM 582 N N . ALA A 1 72 ? 6.676 3.449 -20.980 1.00 65.00 72 ALA A N 1
ATOM 583 C CA . ALA A 1 72 ? 6.965 2.633 -19.804 1.00 65.00 72 ALA A CA 1
ATOM 584 C C . ALA A 1 72 ? 6.203 3.131 -18.560 1.00 65.00 72 ALA A C 1
ATOM 586 O O . ALA A 1 72 ? 5.629 2.324 -17.825 1.00 65.00 72 ALA A O 1
ATOM 587 N N . THR A 1 73 ? 6.103 4.451 -18.357 1.00 69.56 73 THR A N 1
ATOM 588 C CA . THR A 1 73 ? 5.288 5.042 -17.281 1.00 69.56 73 THR A CA 1
ATOM 589 C C . THR A 1 73 ? 3.800 4.728 -17.460 1.00 69.56 73 THR A C 1
ATOM 591 O O . THR A 1 73 ? 3.134 4.339 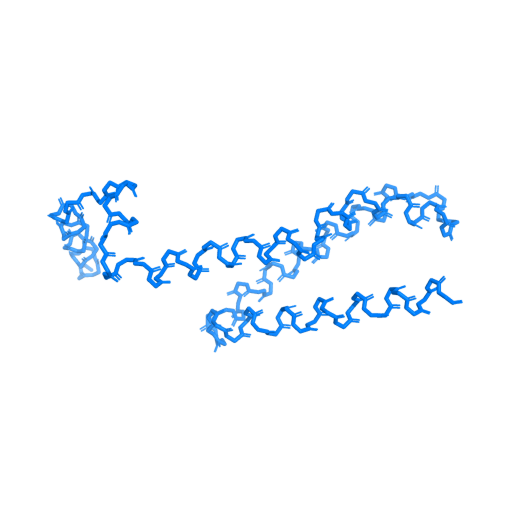-16.499 1.00 69.56 73 THR A O 1
ATOM 594 N N . ILE A 1 74 ? 3.277 4.825 -18.690 1.00 75.50 74 ILE A N 1
ATOM 595 C CA . ILE A 1 74 ? 1.892 4.436 -19.008 1.00 75.50 74 ILE A CA 1
ATOM 596 C C . ILE A 1 74 ? 1.681 2.941 -18.728 1.00 75.50 74 ILE A C 1
ATOM 598 O O . ILE A 1 74 ? 0.694 2.575 -18.090 1.00 75.50 74 ILE A O 1
ATOM 602 N N . GLY A 1 75 ? 2.626 2.084 -19.126 1.00 76.69 75 GLY A N 1
ATOM 603 C CA . GLY A 1 75 ? 2.597 0.649 -18.835 1.00 76.69 75 GLY A CA 1
ATOM 604 C C . GLY A 1 75 ? 2.552 0.347 -17.334 1.00 76.69 75 GLY A C 1
ATOM 605 O O . GLY A 1 75 ? 1.729 -0.454 -16.896 1.00 76.69 75 GLY A O 1
ATOM 606 N N . SER A 1 76 ? 3.356 1.045 -16.527 1.00 74.06 76 SER A N 1
ATOM 607 C CA . SER A 1 76 ? 3.312 0.949 -15.060 1.00 74.06 76 SER A CA 1
ATOM 608 C C . SER A 1 76 ? 1.939 1.343 -14.498 1.00 74.06 76 SER A C 1
ATOM 610 O O . SER A 1 76 ? 1.393 0.654 -13.635 1.00 74.06 76 SER A O 1
ATOM 612 N N . GLY A 1 77 ? 1.325 2.395 -15.051 1.00 77.62 77 GLY A N 1
ATOM 613 C CA . GLY A 1 77 ? -0.045 2.794 -14.723 1.00 77.62 77 GLY A CA 1
ATOM 614 C C . GLY A 1 77 ? -1.072 1.695 -15.016 1.00 77.62 77 GLY A C 1
ATOM 615 O O . GLY A 1 77 ? -1.889 1.377 -14.153 1.00 77.62 77 GLY A O 1
ATOM 616 N N . VAL A 1 78 ? -0.990 1.056 -16.188 1.00 83.69 78 VAL A N 1
ATOM 617 C CA . VAL A 1 78 ? -1.878 -0.057 -16.573 1.00 83.69 78 VAL A CA 1
ATOM 618 C C . VAL A 1 78 ? -1.715 -1.249 -15.630 1.00 83.69 78 VAL A C 1
ATOM 620 O O . VAL A 1 78 ? -2.713 -1.802 -15.166 1.00 83.69 78 VAL A O 1
ATOM 623 N N . VAL A 1 79 ? -0.476 -1.623 -15.298 1.00 81.00 79 VAL A N 1
ATOM 624 C CA . VAL A 1 79 ? -0.194 -2.713 -14.350 1.00 81.00 79 VAL A CA 1
ATOM 625 C C . VAL A 1 79 ? -0.769 -2.389 -12.972 1.00 81.00 79 VAL A C 1
ATOM 627 O O . VAL A 1 79 ? -1.418 -3.244 -12.370 1.00 81.00 79 VAL A O 1
ATOM 630 N N . ASN A 1 80 ? -0.604 -1.152 -12.495 1.00 83.38 80 ASN A N 1
ATOM 631 C CA . ASN A 1 80 ? -1.160 -0.711 -11.219 1.00 83.38 80 ASN A CA 1
ATOM 632 C C . ASN A 1 80 ? -2.694 -0.800 -11.198 1.00 83.38 80 ASN A C 1
ATOM 634 O O . ASN A 1 80 ? -3.271 -1.328 -10.245 1.00 83.38 80 ASN A O 1
ATOM 638 N N . THR A 1 81 ? -3.370 -0.346 -12.257 1.00 82.19 81 THR A N 1
ATOM 639 C CA . THR A 1 81 ? -4.832 -0.458 -12.368 1.00 82.19 81 THR A CA 1
ATOM 640 C C . THR A 1 81 ? -5.284 -1.917 -12.416 1.00 82.19 81 THR A C 1
ATOM 642 O O . THR A 1 81 ? -6.207 -2.287 -11.692 1.00 82.19 81 THR A O 1
ATOM 645 N N . ALA A 1 82 ? -4.614 -2.770 -13.194 1.00 88.25 82 ALA A N 1
ATOM 646 C CA . ALA A 1 82 ? -4.937 -4.194 -13.270 1.00 88.25 82 ALA A CA 1
ATOM 647 C C . ALA A 1 82 ? -4.784 -4.885 -11.904 1.00 88.25 82 ALA A C 1
ATOM 649 O O . ALA A 1 82 ? -5.700 -5.572 -11.450 1.00 88.25 82 ALA A O 1
ATOM 650 N N . PHE A 1 83 ? -3.674 -4.645 -11.201 1.00 80.19 83 PHE A N 1
ATOM 651 C CA . PHE A 1 83 ? -3.454 -5.186 -9.857 1.00 80.19 83 PHE A CA 1
ATOM 652 C C . PHE A 1 83 ? -4.429 -4.629 -8.818 1.00 80.19 83 PHE A C 1
ATOM 654 O O . PHE A 1 83 ? -4.798 -5.351 -7.891 1.00 80.19 83 PHE A O 1
ATOM 661 N N . THR A 1 84 ? -4.883 -3.384 -8.974 1.00 84.06 84 THR A N 1
ATOM 662 C CA . THR A 1 84 ? -5.927 -2.807 -8.116 1.00 84.06 84 THR A CA 1
ATOM 663 C C . THR A 1 84 ? -7.232 -3.580 -8.276 1.00 84.06 84 THR A C 1
ATOM 665 O O . THR A 1 84 ? -7.824 -3.987 -7.279 1.00 84.06 84 THR A O 1
ATOM 668 N N . VAL A 1 85 ? -7.647 -3.865 -9.515 1.00 86.25 85 VAL A N 1
ATOM 669 C CA . VAL A 1 85 ? -8.850 -4.666 -9.790 1.00 86.25 85 VAL A CA 1
ATOM 670 C C . VAL A 1 85 ? -8.709 -6.073 -9.214 1.00 86.25 85 VAL A C 1
ATOM 672 O O . VAL A 1 85 ? -9.600 -6.536 -8.509 1.00 86.25 85 VAL A O 1
ATOM 675 N N . VAL A 1 86 ? -7.571 -6.737 -9.432 1.00 84.00 86 VAL A N 1
ATOM 676 C CA . VAL A 1 86 ? -7.301 -8.060 -8.843 1.00 84.00 86 VAL A CA 1
ATOM 677 C C . VAL A 1 86 ? -7.365 -8.001 -7.316 1.00 84.00 86 VAL A C 1
ATOM 679 O O . VAL A 1 86 ? -7.982 -8.862 -6.693 1.00 84.00 86 VAL A O 1
ATOM 682 N N . SER A 1 87 ? -6.797 -6.962 -6.703 1.00 78.06 87 SER A N 1
ATOM 683 C CA . SER A 1 87 ? -6.819 -6.780 -5.250 1.00 78.06 87 SER A CA 1
ATOM 684 C C . SER A 1 87 ? -8.233 -6.615 -4.700 1.00 78.06 87 SER A C 1
ATOM 686 O O . SER A 1 87 ? -8.500 -7.134 -3.621 1.00 78.06 87 SER A O 1
ATOM 688 N N . LEU A 1 88 ? -9.153 -5.972 -5.430 1.00 82.00 88 LEU A N 1
ATOM 689 C CA . LEU A 1 88 ? -10.564 -5.875 -5.031 1.00 82.00 88 LEU A CA 1
ATOM 690 C C . LEU A 1 88 ? -11.240 -7.250 -4.953 1.00 82.00 88 LEU A C 1
ATOM 692 O O . LEU A 1 88 ? -11.984 -7.510 -4.017 1.00 82.00 88 LEU A O 1
ATOM 696 N N . PHE A 1 89 ? -10.944 -8.166 -5.875 1.00 80.19 89 PHE A N 1
ATOM 697 C CA . PHE A 1 89 ? -11.484 -9.529 -5.797 1.00 80.19 89 PHE A CA 1
ATOM 698 C C . PHE A 1 89 ? -10.787 -10.377 -4.724 1.00 80.19 89 PHE A C 1
ATOM 700 O O . PHE A 1 89 ? -11.404 -11.227 -4.082 1.00 80.19 89 PHE A O 1
ATOM 707 N N . VAL A 1 90 ? -9.485 -10.165 -4.516 1.00 78.00 90 VAL A N 1
ATOM 708 C CA . VAL A 1 90 ? -8.700 -10.923 -3.533 1.00 78.00 90 VAL A CA 1
ATOM 709 C C . VAL A 1 90 ? -8.997 -10.463 -2.102 1.00 78.00 90 VAL A C 1
ATOM 711 O O . VAL A 1 90 ? -8.988 -11.297 -1.195 1.00 78.00 90 VAL A O 1
ATOM 714 N N . VAL A 1 91 ? -9.297 -9.179 -1.869 1.00 77.69 91 VAL A N 1
ATOM 715 C CA . VAL A 1 91 ? -9.545 -8.647 -0.517 1.00 77.69 91 VAL A CA 1
ATOM 716 C C . VAL A 1 91 ? -10.790 -9.259 0.117 1.00 77.69 91 VAL A C 1
ATOM 718 O O . VAL A 1 91 ? -10.743 -9.614 1.296 1.00 77.69 91 VAL A O 1
ATOM 721 N N . GLU A 1 92 ? -11.852 -9.475 -0.667 1.00 74.69 92 GLU A N 1
ATOM 722 C CA . GLU A 1 92 ? -13.082 -10.122 -0.194 1.00 74.69 92 GLU A CA 1
ATOM 723 C C . GLU A 1 92 ? -12.844 -11.576 0.229 1.00 74.69 92 GLU A C 1
ATOM 725 O O . GLU A 1 92 ? -13.531 -12.093 1.107 1.00 74.69 92 GLU A O 1
ATOM 730 N N . ARG A 1 93 ? -11.834 -12.236 -0.354 1.00 73.12 93 ARG A N 1
ATOM 731 C CA . ARG A 1 93 ? -11.547 -13.657 -0.123 1.00 73.12 93 ARG A CA 1
ATOM 732 C C . ARG A 1 93 ? -10.465 -13.912 0.931 1.00 73.12 93 ARG A C 1
ATOM 734 O O . ARG A 1 93 ? -10.537 -14.913 1.634 1.00 73.12 93 ARG A O 1
ATOM 741 N N . ALA A 1 94 ? -9.457 -13.041 1.026 1.00 67.44 94 ALA A N 1
ATOM 742 C CA . ALA A 1 94 ? -8.277 -13.220 1.884 1.00 67.44 94 ALA A CA 1
ATOM 743 C C . ALA A 1 94 ? -8.293 -12.368 3.170 1.00 67.44 94 ALA A C 1
ATOM 745 O O . ALA A 1 94 ? -7.530 -12.641 4.103 1.00 67.44 94 ALA A O 1
ATOM 746 N N . GLY A 1 95 ? -9.154 -11.345 3.231 1.00 68.25 95 GLY A N 1
ATOM 747 C CA . GLY A 1 95 ? -9.271 -10.411 4.349 1.00 68.25 95 GLY A CA 1
ATOM 748 C C . GLY A 1 95 ? -8.206 -9.303 4.356 1.00 68.25 95 GLY A C 1
ATOM 749 O O . GLY A 1 95 ? -7.045 -9.507 3.988 1.00 68.25 95 GLY A O 1
ATOM 750 N N . CYS A 1 96 ? -8.587 -8.110 4.834 1.00 67.88 96 CYS A N 1
ATOM 751 C CA . CYS A 1 96 ? -7.757 -6.893 4.799 1.00 67.88 96 CYS A CA 1
ATOM 752 C C . CYS A 1 96 ? -6.376 -7.039 5.461 1.00 67.88 96 CYS A C 1
ATOM 754 O O . CYS A 1 96 ? -5.406 -6.420 5.025 1.00 67.88 96 CYS A O 1
ATOM 756 N N . ARG A 1 97 ? -6.266 -7.851 6.519 1.00 70.44 97 ARG A N 1
ATOM 757 C CA . ARG A 1 97 ? -5.025 -7.998 7.298 1.00 70.44 97 ARG A CA 1
ATOM 758 C C . ARG A 1 97 ? -3.965 -8.815 6.555 1.00 70.44 97 ARG A C 1
ATOM 760 O O . ARG A 1 97 ? -2.798 -8.431 6.529 1.00 70.44 97 ARG A O 1
ATOM 767 N N . THR A 1 98 ? -4.387 -9.910 5.929 1.00 71.56 98 THR A N 1
ATOM 768 C CA . THR A 1 98 ? -3.523 -10.812 5.157 1.00 71.56 98 THR A CA 1
ATOM 769 C C . THR A 1 98 ? -3.010 -10.120 3.901 1.00 71.56 98 THR A C 1
ATOM 771 O O . THR A 1 98 ? -1.818 -10.184 3.607 1.00 71.56 98 THR A O 1
ATOM 774 N N . LEU A 1 99 ? -3.885 -9.383 3.205 1.00 70.00 99 LEU A N 1
ATOM 775 C CA . LEU A 1 99 ? -3.516 -8.657 1.990 1.00 70.00 99 LEU A CA 1
ATOM 776 C C . LEU A 1 99 ? -2.448 -7.587 2.265 1.00 70.00 99 LEU A C 1
ATOM 778 O O . LEU A 1 99 ? -1.499 -7.454 1.496 1.00 70.00 99 LEU A O 1
ATOM 782 N N . HIS A 1 100 ? -2.555 -6.872 3.390 1.00 71.12 100 HIS A N 1
ATOM 783 C CA . HIS A 1 100 ? -1.577 -5.848 3.755 1.00 71.12 100 HIS A CA 1
ATOM 784 C C . HIS A 1 100 ? -0.200 -6.443 4.092 1.00 71.12 100 HIS A C 1
ATOM 786 O O . HIS A 1 100 ? 0.818 -5.927 3.640 1.00 71.12 100 HIS A O 1
ATOM 792 N N . LEU A 1 101 ? -0.160 -7.551 4.842 1.00 75.38 101 LEU A N 1
ATOM 793 C CA . LEU A 1 101 ? 1.089 -8.245 5.182 1.00 75.38 101 LEU A CA 1
ATOM 794 C C . LEU A 1 101 ? 1.794 -8.815 3.946 1.00 75.38 101 LEU A C 1
ATOM 796 O O . LEU A 1 101 ? 3.006 -8.653 3.809 1.00 75.38 101 LEU A O 1
ATOM 800 N N . ILE A 1 102 ? 1.044 -9.438 3.031 1.00 79.50 102 ILE A N 1
ATOM 801 C CA . ILE A 1 102 ? 1.591 -9.973 1.776 1.00 79.50 102 ILE A CA 1
ATOM 802 C C . ILE A 1 102 ? 2.107 -8.835 0.890 1.00 79.50 102 ILE A C 1
ATOM 804 O O . ILE A 1 102 ? 3.207 -8.939 0.349 1.00 79.50 102 ILE A O 1
ATOM 808 N N . GLY A 1 103 ? 1.356 -7.733 0.781 1.00 74.12 103 GLY A N 1
ATOM 809 C CA . GLY A 1 103 ? 1.786 -6.549 0.036 1.00 74.12 103 GLY A CA 1
ATOM 810 C C . GLY A 1 103 ? 3.094 -5.974 0.578 1.00 74.12 103 GLY A C 1
ATOM 811 O O . GLY A 1 103 ? 4.029 -5.741 -0.184 1.00 74.12 103 GLY A O 1
ATOM 812 N N . LEU A 1 104 ? 3.207 -5.821 1.900 1.00 75.69 104 LEU A N 1
ATOM 813 C CA . LEU A 1 104 ? 4.418 -5.302 2.540 1.00 75.69 104 LEU A CA 1
ATOM 814 C C . LEU A 1 104 ? 5.627 -6.229 2.326 1.00 75.69 104 LEU A C 1
ATOM 816 O O . LEU A 1 104 ? 6.721 -5.754 2.023 1.00 75.69 104 LEU A O 1
ATOM 820 N N . ALA A 1 105 ? 5.423 -7.547 2.415 1.00 80.25 105 ALA A N 1
ATOM 821 C CA . ALA A 1 105 ? 6.459 -8.541 2.141 1.00 80.25 105 ALA A CA 1
ATOM 822 C C . ALA A 1 105 ? 6.915 -8.518 0.670 1.00 80.25 105 ALA A C 1
ATOM 824 O O . ALA A 1 105 ? 8.115 -8.563 0.394 1.00 80.25 105 ALA A O 1
ATOM 825 N N . GLY A 1 106 ? 5.975 -8.391 -0.272 1.00 81.00 106 GLY A N 1
ATOM 826 C CA . GLY A 1 106 ? 6.272 -8.269 -1.700 1.00 81.00 106 GLY A CA 1
ATOM 827 C C . GLY A 1 106 ? 7.061 -7.000 -2.025 1.00 81.00 106 GLY A C 1
ATOM 828 O O . GLY A 1 106 ? 8.067 -7.064 -2.729 1.00 81.00 106 GLY A O 1
ATOM 829 N N . MET A 1 107 ? 6.666 -5.858 -1.454 1.00 78.62 107 MET A N 1
ATOM 830 C CA . MET A 1 107 ? 7.367 -4.583 -1.649 1.00 78.62 107 MET A CA 1
ATOM 831 C C . MET A 1 107 ? 8.786 -4.619 -1.067 1.00 78.62 107 MET A C 1
ATOM 833 O O . MET A 1 107 ? 9.720 -4.159 -1.723 1.00 78.62 107 MET A O 1
ATOM 837 N N . ALA A 1 108 ? 8.981 -5.239 0.102 1.00 79.25 108 ALA A N 1
ATOM 838 C CA . ALA A 1 108 ? 10.311 -5.450 0.671 1.00 79.25 108 ALA A CA 1
ATOM 839 C C . ALA A 1 108 ? 11.199 -6.324 -0.236 1.00 79.25 108 ALA A C 1
ATOM 841 O O . ALA A 1 108 ? 12.362 -5.993 -0.466 1.00 79.25 108 ALA A O 1
ATOM 842 N N . GLY A 1 109 ? 10.650 -7.402 -0.805 1.00 82.50 109 GLY A N 1
ATOM 843 C CA . GLY A 1 109 ? 11.365 -8.261 -1.753 1.00 82.50 109 GLY A CA 1
ATOM 844 C C . GLY A 1 109 ? 11.777 -7.526 -3.033 1.00 82.50 109 GLY A C 1
ATOM 845 O O . GLY A 1 109 ? 12.939 -7.588 -3.435 1.00 82.50 109 GLY A O 1
ATOM 846 N N . CYS A 1 110 ? 10.856 -6.773 -3.639 1.00 77.31 110 CYS A N 1
ATOM 847 C CA . CYS A 1 110 ? 11.141 -5.963 -4.825 1.00 77.31 110 CYS A CA 1
ATOM 848 C C . CYS A 1 110 ? 12.197 -4.882 -4.555 1.00 77.31 110 CYS A C 1
ATOM 850 O O . CYS A 1 110 ? 13.065 -4.658 -5.397 1.00 77.31 110 CYS A O 1
ATOM 852 N N . ALA A 1 111 ? 12.167 -4.246 -3.380 1.00 77.25 111 ALA A N 1
ATOM 853 C CA . ALA A 1 111 ? 13.175 -3.265 -2.985 1.00 77.25 111 ALA A CA 1
ATOM 854 C C . ALA A 1 111 ? 14.576 -3.894 -2.886 1.00 77.25 111 ALA A C 1
ATOM 856 O O . ALA A 1 111 ? 15.534 -3.337 -3.417 1.00 77.25 111 ALA A O 1
ATOM 857 N N . ILE A 1 112 ? 14.692 -5.086 -2.288 1.00 83.75 112 ILE A N 1
ATOM 858 C CA . ILE A 1 112 ? 15.963 -5.823 -2.198 1.00 83.75 112 ILE A CA 1
ATOM 859 C C . ILE A 1 112 ? 16.483 -6.195 -3.592 1.00 83.75 112 ILE A C 1
ATOM 861 O O . ILE A 1 112 ? 17.675 -6.040 -3.857 1.00 83.75 112 ILE A O 1
ATOM 865 N N . LEU A 1 113 ? 15.607 -6.657 -4.490 1.00 81.81 113 LEU A N 1
ATOM 866 C CA . LEU A 1 113 ? 15.972 -6.980 -5.873 1.00 81.81 113 LEU A CA 1
ATOM 867 C C . LEU A 1 113 ? 16.461 -5.748 -6.638 1.00 81.81 113 LEU A C 1
ATOM 869 O O . LEU A 1 113 ? 17.490 -5.823 -7.302 1.00 81.81 113 LEU A O 1
ATOM 873 N N . MET A 1 114 ? 15.783 -4.607 -6.495 1.00 76.62 114 MET A N 1
ATOM 874 C CA . MET A 1 114 ? 16.233 -3.335 -7.069 1.00 76.62 114 MET A CA 1
ATOM 875 C C . MET A 1 114 ? 17.614 -2.934 -6.542 1.00 76.62 114 MET A C 1
ATOM 877 O O . MET A 1 114 ? 18.495 -2.601 -7.329 1.00 76.62 114 MET A O 1
ATOM 881 N N . THR A 1 115 ? 17.845 -3.020 -5.229 1.00 79.25 115 THR A N 1
ATOM 882 C CA . THR A 1 115 ? 19.164 -2.746 -4.639 1.00 79.25 115 THR A CA 1
ATOM 883 C C . THR A 1 115 ? 20.236 -3.699 -5.165 1.00 79.25 115 THR A C 1
ATOM 885 O O . THR A 1 115 ? 21.349 -3.267 -5.442 1.00 79.25 115 THR A O 1
ATOM 888 N N . LYS A 1 116 ? 19.912 -4.985 -5.331 1.00 73.12 116 LYS A N 1
ATOM 889 C CA . LYS A 1 116 ? 20.831 -5.988 -5.882 1.00 73.12 116 LYS A CA 1
ATOM 890 C C . LYS A 1 116 ? 21.100 -5.817 -7.371 1.00 73.12 116 LYS A C 1
ATOM 892 O O . LYS A 1 116 ? 22.175 -6.186 -7.801 1.00 73.12 116 LYS A O 1
ATOM 897 N N . SER A 1 117 ? 20.153 -5.287 -8.138 1.00 69.62 117 SER A N 1
ATOM 898 C CA . SER A 1 117 ? 20.338 -5.019 -9.566 1.00 69.62 117 SER A CA 1
ATOM 899 C C . SER A 1 117 ? 21.133 -3.737 -9.834 1.00 69.62 117 SER A C 1
ATOM 901 O O . SER A 1 117 ? 21.577 -3.529 -10.959 1.00 69.62 117 SER A O 1
ATOM 903 N N . LEU A 1 118 ? 21.262 -2.866 -8.827 1.00 60.00 118 LEU A N 1
ATOM 904 C CA . LEU A 1 118 ? 22.000 -1.603 -8.897 1.00 60.00 118 LEU A CA 1
ATOM 905 C C . LEU A 1 118 ? 23.473 -1.740 -8.457 1.00 60.00 118 LEU A C 1
ATOM 907 O O . LEU A 1 118 ? 24.258 -0.825 -8.701 1.00 60.00 118 LEU A O 1
ATOM 911 N N . VAL A 1 119 ? 23.830 -2.852 -7.801 1.00 48.19 119 VAL A N 1
ATOM 912 C CA . VAL A 1 119 ? 25.202 -3.233 -7.404 1.00 48.19 119 VAL A CA 1
ATOM 913 C C . VAL A 1 119 ? 25.748 -4.250 -8.391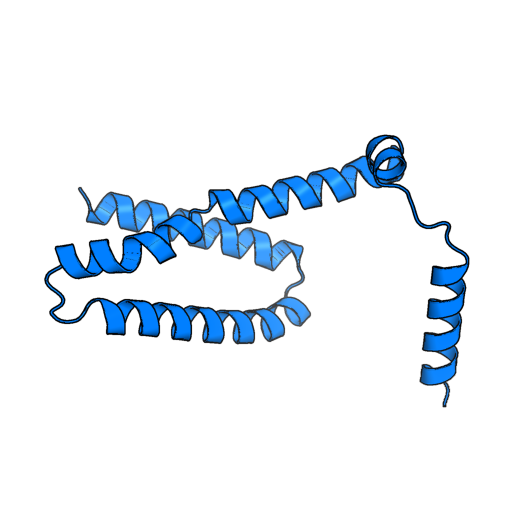 1.00 48.19 119 VAL A C 1
ATOM 915 O O . VAL A 1 119 ? 26.884 -4.036 -8.862 1.00 48.19 119 VAL A O 1
#

InterPro domains:
  IPR005828 Major facilitator, sugar transporter-like [PF00083] (3-115)
  IPR036259 MFS transporter superfamily [G3DSA:1.20.1250.20] (1-119)
  IPR036259 MFS transporter superfamily [SSF103473] (15-115)
  IPR045263 Glucose transporter GLUT [PTHR23503] (2-118)